Protein AF-A0A815M5F2-F1 (afdb_monomer_lite)

Foldseek 3Di:
DQPFDWDDDPPDTDGPDDPVVSVVSSVVVVVVVVCVVVVDQDADDDDDDDDPPDDDDDQDPDPSRDGD

Secondary structure (DSSP, 8-state):
-----EEEETTEEEESS-HHHHHHHHHHHHHHHHHHHTT------------TT-----SB-STT--B-

Radius of gyration: 16.68 Å; chains: 1; bounding box: 40×25×41 Å

Sequence (68 aa):
MLGFTFKQISNTKIPLEGIEIEAQRAIFYRKMGNLRSTGAHIFYHDETWSNASEEKRSIWFSDTGEGR

Organism: NCBI:txid392030

Structure (mmCIF, N/CA/C/O backbone):
data_AF-A0A815M5F2-F1
#
_entry.id   AF-A0A815M5F2-F1
#
loop_
_atom_site.group_PDB
_atom_site.id
_atom_site.type_symbol
_atom_site.label_atom_id
_atom_site.label_alt_id
_atom_site.label_comp_id
_atom_site.label_asym_id
_atom_site.label_entity_id
_atom_site.label_seq_id
_atom_site.pdbx_PDB_ins_code
_atom_site.Cartn_x
_atom_site.Cartn_y
_atom_site.Cartn_z
_atom_site.occupancy
_atom_site.B_iso_or_equiv
_atom_site.auth_seq_id
_atom_site.auth_comp_id
_atom_site.auth_asym_id
_atom_site.auth_atom_id
_atom_site.pdbx_PDB_model_num
ATOM 1 N N . MET A 1 1 ? -6.782 -6.283 12.274 1.00 40.31 1 MET A N 1
ATOM 2 C CA . MET A 1 1 ? -5.797 -5.378 12.904 1.00 40.31 1 MET A CA 1
ATOM 3 C C . MET A 1 1 ? -5.711 -4.143 12.020 1.00 40.31 1 MET A C 1
ATOM 5 O O . MET A 1 1 ? -5.480 -4.315 10.831 1.00 40.31 1 MET A O 1
ATOM 9 N N . LEU A 1 2 ? -6.016 -2.946 12.535 1.00 50.84 2 LEU A N 1
ATOM 10 C CA . LEU A 1 2 ? -5.758 -1.691 11.813 1.00 50.84 2 LEU A CA 1
ATOM 11 C C . LEU A 1 2 ? -4.248 -1.646 11.548 1.00 50.84 2 LEU A C 1
ATOM 13 O O . LEU A 1 2 ? -3.475 -1.849 12.483 1.00 50.84 2 LEU A O 1
ATOM 17 N N . GLY A 1 3 ? -3.854 -1.549 10.280 1.00 52.75 3 GLY A N 1
ATOM 18 C CA . GLY A 1 3 ? -2.484 -1.770 9.815 1.00 52.75 3 GLY A CA 1
ATOM 19 C C . GLY A 1 3 ? -1.549 -0.621 10.166 1.00 52.75 3 GLY A C 1
ATOM 20 O O . GLY A 1 3 ? -1.062 0.045 9.267 1.00 52.75 3 GLY A O 1
ATOM 21 N N . PHE A 1 4 ? -1.332 -0.394 11.458 1.00 63.19 4 PHE A N 1
ATOM 22 C CA . PHE A 1 4 ? -0.361 0.572 11.941 1.00 63.19 4 PHE A CA 1
ATOM 23 C C . PHE A 1 4 ? 1.046 0.075 11.636 1.00 63.19 4 PHE A C 1
ATOM 25 O O . PHE A 1 4 ? 1.433 -1.021 12.067 1.00 63.19 4 PHE A O 1
ATOM 32 N N . THR A 1 5 ? 1.819 0.895 10.930 1.00 67.44 5 THR A N 1
ATOM 33 C CA . THR A 1 5 ? 3.205 0.555 10.627 1.00 67.44 5 THR A CA 1
ATOM 34 C C . THR A 1 5 ? 4.102 1.137 11.712 1.00 67.44 5 THR A C 1
ATOM 36 O O . THR A 1 5 ? 4.206 2.350 11.889 1.00 67.44 5 THR A O 1
ATOM 39 N N . PHE A 1 6 ? 4.757 0.261 12.470 1.00 77.25 6 PHE A N 1
ATOM 40 C CA . PHE A 1 6 ? 5.673 0.660 13.534 1.00 77.25 6 PHE A CA 1
ATOM 41 C C . PHE A 1 6 ? 7.095 0.237 13.205 1.00 77.25 6 PHE A C 1
ATOM 43 O O . PHE A 1 6 ? 7.330 -0.883 12.750 1.00 77.25 6 PHE A O 1
ATOM 50 N N . LYS A 1 7 ? 8.056 1.092 13.548 1.00 81.25 7 LYS A N 1
ATOM 51 C CA . LYS A 1 7 ? 9.456 0.693 13.659 1.00 81.25 7 LYS A CA 1
ATOM 52 C C . LYS A 1 7 ? 9.766 0.408 15.117 1.00 81.25 7 LYS A C 1
ATOM 54 O O . LYS A 1 7 ? 9.597 1.269 15.981 1.00 81.25 7 LYS A O 1
ATOM 59 N N . GLN A 1 8 ? 10.211 -0.812 15.392 1.00 84.75 8 GLN A N 1
ATOM 60 C CA . GLN A 1 8 ? 10.721 -1.159 16.709 1.00 84.75 8 GLN A CA 1
ATOM 61 C C . GLN A 1 8 ? 12.151 -0.631 16.851 1.00 84.75 8 GLN A C 1
ATOM 63 O O . GLN A 1 8 ? 13.018 -0.942 16.035 1.00 84.75 8 GLN A O 1
ATOM 68 N N . ILE A 1 9 ? 12.385 0.174 17.884 1.00 86.38 9 ILE A N 1
ATOM 69 C CA . ILE A 1 9 ? 13.709 0.642 18.291 1.00 86.38 9 ILE A CA 1
ATOM 70 C C . ILE A 1 9 ? 13.920 0.180 19.732 1.00 86.38 9 ILE A C 1
ATOM 72 O O . ILE A 1 9 ? 13.280 0.683 20.658 1.00 86.38 9 ILE A O 1
ATOM 76 N N . SER A 1 10 ? 14.782 -0.823 19.911 1.00 87.81 10 SER A N 1
ATOM 77 C CA . SER A 1 10 ? 14.952 -1.555 21.173 1.00 87.81 10 SER A CA 1
ATOM 78 C C . SER A 1 10 ? 13.605 -2.059 21.727 1.00 87.81 10 SER A C 1
ATOM 80 O O . SER A 1 10 ? 12.994 -2.950 21.132 1.00 87.81 10 SER A O 1
ATOM 82 N N . ASN A 1 11 ? 13.113 -1.463 22.821 1.00 89.38 11 ASN A N 1
ATOM 8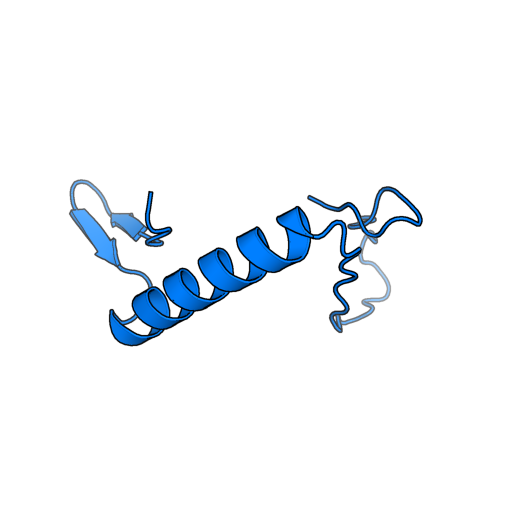3 C CA . ASN A 1 11 ? 11.851 -1.822 23.481 1.00 89.38 11 ASN A CA 1
ATOM 84 C C . ASN A 1 11 ? 10.698 -0.851 23.177 1.00 89.38 11 ASN A C 1
ATOM 86 O O . ASN A 1 11 ? 9.605 -1.010 23.718 1.00 89.38 11 ASN A O 1
ATOM 90 N N . THR A 1 12 ? 10.915 0.140 22.312 1.00 83.94 12 THR A N 1
ATOM 91 C CA . THR A 1 12 ? 9.911 1.150 21.966 1.00 83.94 12 THR A CA 1
ATOM 92 C C . THR A 1 12 ? 9.410 0.927 20.545 1.00 83.94 12 THR A C 1
ATOM 94 O O . THR A 1 12 ? 10.195 0.696 19.624 1.00 83.94 12 THR A O 1
ATOM 97 N N . LYS A 1 13 ? 8.092 1.015 20.347 1.00 83.19 13 LYS A N 1
ATOM 98 C CA . LYS A 1 13 ? 7.476 1.050 19.016 1.00 83.19 13 LYS A CA 1
ATOM 99 C C . LYS A 1 13 ? 7.195 2.494 18.647 1.00 83.19 13 LYS A C 1
ATOM 101 O O . LYS A 1 13 ? 6.437 3.164 19.341 1.00 83.19 13 LYS A O 1
ATOM 106 N N . ILE A 1 14 ? 7.811 2.956 17.569 1.00 80.62 14 ILE A N 1
ATOM 107 C CA . ILE A 1 14 ? 7.603 4.306 17.053 1.00 80.62 14 ILE A CA 1
ATOM 108 C C . ILE A 1 14 ? 6.682 4.201 15.835 1.00 80.62 14 ILE A C 1
ATOM 110 O O . ILE A 1 14 ? 6.985 3.406 14.936 1.00 80.62 14 ILE A O 1
ATOM 114 N N . PRO A 1 15 ? 5.556 4.937 15.799 1.00 79.44 15 PRO A N 1
ATOM 115 C CA . PRO A 1 15 ? 4.724 5.006 14.607 1.00 79.44 15 PRO A CA 1
ATOM 116 C C . PRO A 1 15 ? 5.539 5.626 13.472 1.00 79.44 15 PRO A C 1
ATOM 118 O O . PRO A 1 15 ? 6.227 6.626 13.670 1.00 79.44 15 PRO A O 1
ATOM 121 N N . LEU A 1 16 ? 5.508 4.998 12.300 1.00 80.44 16 LEU A N 1
ATOM 122 C CA . LEU A 1 16 ? 6.242 5.498 11.136 1.00 80.44 16 LEU A CA 1
ATOM 123 C C . LEU A 1 16 ? 5.539 6.671 10.454 1.00 80.44 16 LEU A C 1
ATOM 125 O O . LEU A 1 16 ? 6.157 7.374 9.660 1.00 80.44 16 LEU A O 1
ATOM 129 N N . GLU A 1 17 ? 4.267 6.885 10.771 1.00 81.94 17 GLU A N 1
ATOM 130 C CA . GLU A 1 17 ? 3.407 7.860 10.120 1.00 81.94 17 GLU A CA 1
ATOM 131 C C . GLU A 1 17 ? 2.511 8.568 11.136 1.00 81.94 17 GLU A C 1
ATOM 133 O O . GLU A 1 17 ? 2.289 8.084 12.251 1.00 81.94 17 GLU A O 1
ATOM 138 N N . GLY A 1 18 ? 1.992 9.730 10.740 1.00 82.56 18 GLY A N 1
ATOM 139 C CA . GLY A 1 18 ? 0.993 10.454 11.515 1.00 82.56 18 GLY A CA 1
ATOM 140 C C . GLY A 1 18 ? -0.317 9.672 11.628 1.00 82.56 18 GLY A C 1
ATOM 141 O O . GLY A 1 18 ? -0.683 8.883 10.751 1.00 82.56 18 GLY A O 1
ATOM 142 N N . ILE A 1 19 ? -1.050 9.906 12.718 1.00 83.19 19 ILE A N 1
ATOM 143 C CA . ILE A 1 19 ? -2.318 9.220 13.003 1.00 83.19 19 ILE A CA 1
ATOM 144 C C . ILE A 1 19 ? -3.367 9.460 11.907 1.00 83.19 19 ILE A C 1
ATOM 146 O O . ILE A 1 19 ? -4.203 8.601 11.632 1.00 83.19 19 ILE A O 1
ATOM 150 N N . GLU A 1 20 ? -3.300 10.615 11.253 1.00 85.50 20 GLU A N 1
ATOM 151 C CA . GLU A 1 20 ? -4.141 11.003 10.133 1.00 85.50 20 GLU A CA 1
ATOM 152 C C . GLU A 1 20 ? -3.910 10.128 8.895 1.00 85.50 20 GLU A C 1
ATOM 154 O O . GLU A 1 20 ? -4.883 9.708 8.266 1.00 85.50 20 GLU A O 1
ATOM 159 N N . ILE A 1 21 ? -2.656 9.785 8.580 1.00 84.88 21 ILE A N 1
ATOM 160 C CA . ILE A 1 21 ? -2.314 8.916 7.443 1.00 84.88 21 ILE A CA 1
ATOM 161 C C . ILE A 1 21 ? -2.821 7.497 7.718 1.00 84.88 21 ILE A C 1
ATOM 163 O O . ILE A 1 21 ? -3.472 6.882 6.869 1.00 84.88 21 ILE A O 1
ATOM 167 N N . GLU A 1 22 ? -2.623 7.011 8.942 1.00 81.06 22 GLU A N 1
ATOM 168 C CA . GLU A 1 22 ? -3.082 5.685 9.361 1.00 81.06 22 GLU A CA 1
ATOM 169 C C . GLU A 1 22 ? -4.615 5.565 9.340 1.00 81.06 22 GLU A C 1
ATOM 171 O O . GLU A 1 22 ? -5.171 4.560 8.882 1.00 81.06 22 GLU A O 1
ATOM 176 N N . ALA A 1 23 ? -5.327 6.615 9.758 1.00 84.62 23 ALA A N 1
ATOM 177 C CA . ALA A 1 23 ? -6.783 6.667 9.661 1.00 84.62 23 ALA A CA 1
ATOM 178 C C . ALA A 1 23 ? -7.261 6.593 8.199 1.00 84.62 23 ALA A C 1
ATOM 180 O O . ALA A 1 23 ? -8.209 5.860 7.893 1.00 84.62 23 ALA A O 1
ATOM 181 N N . GLN A 1 24 ? -6.592 7.293 7.276 1.00 85.62 24 GLN A N 1
ATOM 182 C CA . GLN A 1 24 ? -6.918 7.212 5.848 1.00 85.62 24 GLN A CA 1
ATOM 183 C C . GLN A 1 24 ? -6.635 5.822 5.271 1.00 85.62 24 GLN A C 1
ATOM 185 O O . GLN A 1 24 ? -7.464 5.284 4.531 1.00 85.62 24 GLN A O 1
ATOM 190 N N . ARG A 1 25 ? -5.527 5.186 5.663 1.00 82.94 25 ARG A N 1
ATOM 191 C CA . ARG A 1 25 ? -5.191 3.817 5.251 1.00 82.94 25 ARG A CA 1
ATOM 192 C C . ARG A 1 25 ? -6.243 2.805 5.710 1.00 82.94 25 ARG A C 1
ATOM 194 O O . ARG A 1 25 ? -6.660 1.944 4.935 1.00 82.94 25 ARG A O 1
ATOM 201 N N . ALA A 1 26 ? -6.737 2.934 6.939 1.00 84.50 26 ALA A N 1
ATOM 202 C CA . ALA A 1 26 ? -7.824 2.102 7.448 1.00 84.50 26 ALA A CA 1
ATOM 203 C C . ALA A 1 26 ? -9.112 2.236 6.617 1.00 84.50 26 ALA A C 1
ATOM 205 O O . ALA A 1 26 ? -9.755 1.236 6.278 1.00 84.50 26 ALA A O 1
ATOM 206 N N . ILE A 1 27 ? -9.478 3.471 6.257 1.00 88.19 27 ILE A N 1
ATOM 207 C CA . ILE A 1 27 ? -10.634 3.752 5.397 1.00 88.19 27 ILE A CA 1
ATOM 208 C C . ILE A 1 27 ? -10.429 3.137 4.010 1.00 88.19 27 ILE A C 1
ATOM 210 O O . ILE A 1 27 ? -11.356 2.515 3.481 1.00 88.19 27 ILE A O 1
ATOM 214 N N . PHE A 1 28 ? -9.233 3.287 3.438 1.00 87.56 28 PHE A N 1
ATOM 215 C CA . PHE A 1 28 ? -8.862 2.695 2.158 1.00 87.56 28 PHE A CA 1
ATOM 216 C C . PHE A 1 28 ? -9.028 1.172 2.184 1.00 87.56 28 PHE A C 1
ATOM 218 O O . PHE A 1 28 ? -9.793 0.639 1.382 1.00 87.56 28 PHE A O 1
ATOM 225 N N . TYR A 1 29 ? -8.427 0.467 3.148 1.00 83.81 29 TYR A N 1
ATOM 226 C CA . TYR A 1 29 ? -8.526 -0.995 3.216 1.00 83.81 29 TYR A CA 1
ATOM 227 C C . TYR A 1 29 ? -9.957 -1.498 3.378 1.00 83.81 29 TYR A C 1
ATOM 229 O O . TYR A 1 29 ? -10.328 -2.488 2.749 1.00 83.81 29 TYR A O 1
ATOM 237 N N . ARG A 1 30 ? -10.794 -0.800 4.154 1.00 87.56 30 ARG A N 1
ATOM 238 C CA . ARG A 1 30 ? -12.217 -1.143 4.259 1.00 87.56 30 ARG A CA 1
ATOM 239 C C . ARG A 1 30 ? -12.926 -1.034 2.904 1.00 87.56 30 ARG A C 1
ATOM 241 O O . ARG A 1 30 ? -13.673 -1.934 2.535 1.00 87.56 30 ARG A O 1
ATOM 248 N N . LYS A 1 31 ? -12.685 0.047 2.151 1.00 89.31 31 LYS A N 1
ATOM 249 C CA . LYS A 1 31 ? -13.263 0.232 0.806 1.00 89.31 31 LYS A CA 1
ATOM 250 C C . LYS A 1 31 ? -12.784 -0.850 -0.163 1.00 89.31 31 LYS A C 1
ATOM 252 O O . LYS A 1 31 ? -13.596 -1.411 -0.892 1.00 89.31 31 LYS A O 1
ATOM 257 N N . MET A 1 32 ? -11.495 -1.179 -0.120 1.00 85.12 32 MET A N 1
ATOM 258 C CA . MET A 1 32 ? -10.912 -2.235 -0.949 1.00 85.12 32 MET A CA 1
ATOM 259 C C . MET A 1 32 ? -11.486 -3.614 -0.620 1.00 85.12 32 MET A C 1
ATOM 261 O O . MET A 1 32 ? -11.780 -4.378 -1.534 1.00 85.12 32 MET A O 1
ATOM 265 N N . GLY A 1 33 ? -11.703 -3.918 0.663 1.00 85.88 33 GLY A N 1
ATOM 266 C CA . GLY A 1 33 ? -12.373 -5.147 1.091 1.00 85.88 33 GLY A CA 1
ATOM 267 C C . GLY A 1 33 ? -13.784 -5.264 0.513 1.00 85.88 33 GLY A C 1
ATOM 268 O O . GLY A 1 33 ? -14.131 -6.299 -0.051 1.00 85.88 33 GLY A O 1
ATOM 269 N N . ASN A 1 34 ? -14.561 -4.179 0.563 1.00 89.31 34 ASN A N 1
ATOM 270 C CA . ASN A 1 34 ? -15.903 -4.151 -0.018 1.00 89.31 34 ASN A CA 1
ATOM 271 C C . ASN A 1 34 ? -15.873 -4.357 -1.542 1.00 89.31 34 ASN A C 1
ATOM 273 O O . ASN A 1 34 ? -16.628 -5.177 -2.050 1.00 89.31 34 ASN A O 1
ATOM 277 N N . LEU A 1 35 ? -14.975 -3.683 -2.266 1.00 85.81 35 LEU A N 1
ATOM 278 C CA . LEU A 1 35 ? -14.826 -3.857 -3.720 1.00 85.81 35 LEU A CA 1
ATOM 279 C C . LEU A 1 35 ? -14.441 -5.294 -4.097 1.00 85.81 35 LEU A C 1
ATOM 281 O O 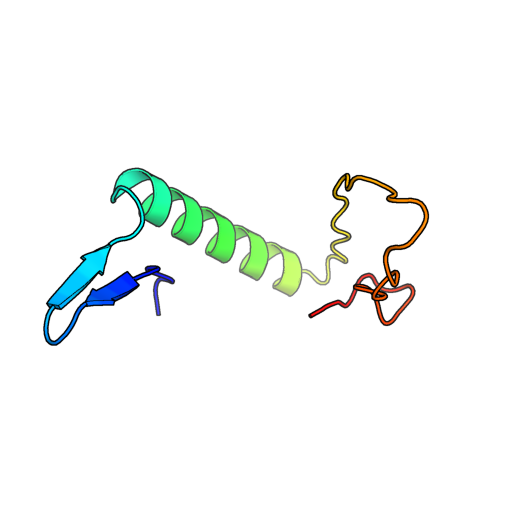. LEU A 1 35 ? -14.990 -5.869 -5.032 1.00 85.81 35 LEU A O 1
ATOM 285 N N . ARG A 1 36 ? -13.533 -5.916 -3.342 1.00 84.62 36 ARG A N 1
ATOM 286 C CA . ARG A 1 36 ? -13.170 -7.323 -3.564 1.00 84.62 36 ARG A CA 1
ATOM 287 C C . ARG A 1 36 ? -14.345 -8.261 -3.279 1.00 84.62 36 ARG A C 1
ATOM 289 O O . ARG A 1 36 ? -14.541 -9.221 -4.016 1.00 84.62 36 ARG A O 1
ATOM 296 N N . SER A 1 37 ? -15.172 -7.963 -2.272 1.00 86.56 37 SER A N 1
ATOM 297 C CA . SER A 1 37 ? -16.367 -8.768 -1.965 1.00 86.56 37 SER A CA 1
ATOM 298 C C . SER A 1 37 ? -17.447 -8.726 -3.052 1.00 86.56 37 SER A C 1
ATOM 300 O O . SER A 1 37 ? -18.246 -9.653 -3.135 1.00 86.56 37 SER A O 1
ATOM 302 N N . THR A 1 38 ? -17.456 -7.705 -3.919 1.00 90.69 38 THR A N 1
ATOM 303 C CA . THR A 1 38 ? -18.366 -7.644 -5.076 1.00 90.69 38 THR A CA 1
ATOM 304 C C . THR A 1 38 ? -17.834 -8.394 -6.300 1.00 90.69 38 THR A C 1
ATOM 306 O O . THR A 1 38 ? -18.455 -8.333 -7.356 1.00 90.69 38 THR A O 1
ATOM 309 N N . GLY A 1 39 ? -16.682 -9.067 -6.193 1.00 84.38 39 GLY A N 1
ATOM 310 C CA . GLY A 1 39 ? -16.040 -9.767 -7.308 1.00 84.38 39 GLY A CA 1
ATOM 311 C C . GLY A 1 39 ? -15.306 -8.845 -8.284 1.00 84.38 39 GLY A C 1
ATOM 312 O O . GLY A 1 39 ? -15.031 -9.247 -9.410 1.00 84.38 39 GLY A O 1
ATOM 313 N N . ALA A 1 40 ? -15.000 -7.603 -7.890 1.00 82.31 40 ALA A N 1
ATOM 314 C CA . ALA A 1 40 ? -14.242 -6.697 -8.747 1.00 82.31 40 ALA A CA 1
ATOM 315 C C . ALA A 1 40 ? -12.776 -7.149 -8.859 1.00 82.31 40 ALA A C 1
ATOM 317 O O . ALA A 1 40 ? -12.106 -7.363 -7.844 1.00 82.31 40 ALA A O 1
ATOM 318 N N . HIS A 1 41 ? -12.267 -7.228 -10.089 1.00 79.25 41 HIS A N 1
ATOM 319 C CA . HIS A 1 41 ? -10.842 -7.412 -10.364 1.00 79.25 41 HIS A CA 1
ATOM 320 C C . HIS A 1 41 ? -10.128 -6.062 -10.286 1.00 79.25 41 HIS A C 1
ATOM 322 O O . HIS A 1 41 ? -10.582 -5.078 -10.871 1.00 79.25 41 HIS A O 1
ATOM 328 N N . ILE A 1 42 ? -9.030 -6.005 -9.536 1.00 78.81 42 ILE A N 1
ATOM 329 C CA . ILE A 1 42 ? -8.305 -4.765 -9.253 1.00 78.81 42 ILE A CA 1
ATOM 330 C C . ILE A 1 42 ? -6.882 -4.925 -9.765 1.00 78.81 42 ILE A C 1
ATOM 332 O O . ILE A 1 42 ? -6.138 -5.758 -9.258 1.00 78.81 42 ILE A O 1
ATOM 336 N N . PHE A 1 43 ? -6.517 -4.092 -10.734 1.00 78.94 43 PHE A N 1
ATOM 337 C CA . PHE A 1 43 ? -5.176 -4.035 -11.303 1.00 78.94 43 PHE A CA 1
ATOM 338 C C . PHE A 1 43 ? -4.476 -2.789 -10.772 1.00 78.94 43 PHE A C 1
ATOM 340 O O . PHE A 1 43 ? -5.034 -1.691 -10.841 1.00 78.94 43 PHE A O 1
ATOM 3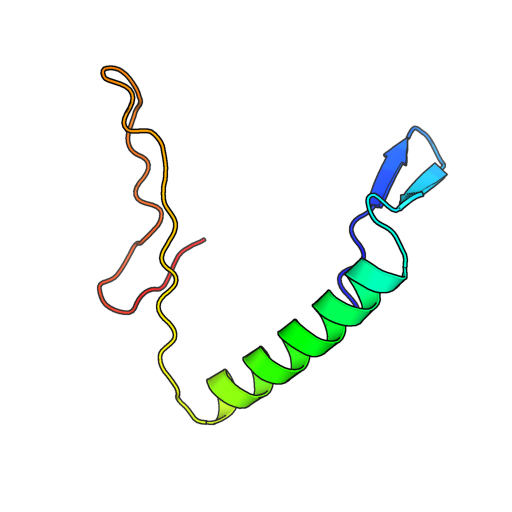47 N N . TYR A 1 44 ? -3.279 -2.959 -10.216 1.00 79.62 44 TYR A N 1
ATOM 348 C CA . TYR A 1 44 ? -2.469 -1.834 -9.762 1.00 79.62 44 TYR A CA 1
ATOM 349 C C . TYR A 1 44 ? -1.392 -1.546 -10.801 1.00 79.62 44 TYR A C 1
ATOM 351 O O . TYR A 1 44 ? -0.750 -2.457 -11.320 1.00 79.62 44 TYR A O 1
ATOM 359 N N . HIS A 1 45 ? -1.203 -0.265 -11.084 1.00 77.75 45 HIS A N 1
ATOM 360 C CA . HIS A 1 45 ? -0.147 0.233 -11.949 1.00 77.75 45 HIS A CA 1
ATOM 361 C C . HIS A 1 45 ? 0.732 1.164 -11.126 1.00 77.75 45 HIS A C 1
ATOM 363 O O . HIS A 1 45 ? 0.222 1.900 -10.281 1.00 77.75 45 HIS A O 1
ATOM 369 N N . ASP A 1 46 ? 2.032 1.091 -11.366 1.00 77.44 46 ASP A N 1
ATOM 370 C CA . ASP A 1 46 ? 3.025 1.950 -10.739 1.00 77.44 46 ASP A CA 1
ATOM 371 C C . ASP A 1 46 ? 4.173 2.163 -11.725 1.00 77.44 46 ASP A C 1
ATOM 373 O O . ASP A 1 46 ? 4.486 1.277 -12.535 1.00 77.44 46 ASP A O 1
ATOM 377 N N . GLU A 1 47 ? 4.789 3.335 -11.678 1.00 75.56 47 GLU A N 1
ATOM 378 C CA . GLU A 1 47 ? 5.956 3.654 -12.481 1.00 75.56 47 GLU A CA 1
ATOM 379 C C . GLU A 1 47 ? 7.237 3.366 -11.694 1.00 75.56 47 GLU A C 1
ATOM 381 O O . GLU A 1 47 ? 7.419 3.803 -10.561 1.00 75.56 47 GLU A O 1
ATOM 386 N N . THR A 1 48 ? 8.186 2.674 -12.323 1.00 71.44 48 THR A N 1
ATOM 387 C CA . THR A 1 48 ? 9.532 2.499 -11.767 1.00 71.44 48 THR A CA 1
ATOM 388 C C . THR A 1 48 ? 10.600 2.823 -12.803 1.00 71.44 48 THR A C 1
ATOM 390 O O . THR A 1 48 ? 10.378 2.723 -14.015 1.00 71.44 48 THR A O 1
ATOM 393 N N . TRP A 1 49 ? 11.778 3.221 -12.328 1.00 73.88 49 TRP A N 1
ATOM 394 C CA . TRP A 1 49 ? 12.934 3.470 -13.180 1.00 73.88 49 TRP A CA 1
ATOM 395 C C . TRP A 1 49 ? 13.418 2.159 -13.802 1.00 73.88 49 TRP A C 1
ATOM 397 O O . TRP A 1 49 ? 13.630 1.165 -13.114 1.00 73.88 49 TRP A O 1
ATOM 407 N N . SER A 1 50 ? 13.632 2.154 -15.118 1.00 70.75 50 SER A N 1
ATOM 408 C CA . SER A 1 50 ? 14.208 0.999 -15.813 1.00 70.75 50 SER A CA 1
ATOM 409 C C . SER A 1 50 ? 15.727 1.143 -15.874 1.00 70.75 50 SER A C 1
ATOM 411 O O . SER A 1 50 ? 16.269 1.614 -16.874 1.00 70.75 50 SER A O 1
ATOM 413 N N . ASN A 1 51 ? 16.421 0.735 -14.812 1.00 77.62 51 ASN A N 1
ATOM 414 C CA . ASN A 1 51 ? 17.883 0.743 -14.782 1.00 77.62 51 ASN A CA 1
ATOM 415 C C . ASN A 1 51 ? 18.459 -0.343 -15.711 1.00 77.62 51 ASN A C 1
ATOM 417 O O . ASN A 1 51 ? 17.962 -1.468 -15.754 1.00 77.62 51 ASN A O 1
ATOM 421 N N . ALA A 1 52 ? 19.527 -0.019 -16.449 1.00 68.81 52 ALA A N 1
ATOM 422 C CA . ALA A 1 52 ? 20.081 -0.878 -17.507 1.00 68.81 52 ALA A CA 1
ATOM 423 C C . ALA A 1 52 ? 20.641 -2.233 -17.018 1.00 68.81 52 ALA A C 1
ATOM 425 O O . ALA A 1 52 ? 20.761 -3.161 -17.813 1.00 68.81 52 ALA A O 1
ATOM 426 N N . SER A 1 53 ? 20.955 -2.352 -15.725 1.00 76.50 53 SER A N 1
ATOM 427 C CA . SER A 1 53 ? 21.583 -3.540 -15.122 1.00 76.50 53 SER A CA 1
ATOM 428 C C . SER A 1 53 ? 20.778 -4.123 -13.957 1.00 76.50 53 SER A C 1
ATOM 430 O O . SER A 1 53 ? 21.306 -4.916 -13.182 1.00 76.50 53 SER A O 1
ATOM 432 N N . GLU A 1 54 ? 19.528 -3.695 -13.781 1.00 69.12 54 GLU A N 1
ATOM 433 C CA . GLU A 1 54 ? 18.686 -4.168 -12.687 1.00 69.12 54 GLU A CA 1
ATOM 434 C C . GLU A 1 54 ? 17.928 -5.432 -13.092 1.00 69.12 54 GLU A C 1
ATOM 436 O O . GLU A 1 54 ? 17.293 -5.499 -14.148 1.00 69.12 54 GLU A O 1
ATOM 441 N N . GLU A 1 55 ? 17.994 -6.452 -12.236 1.00 62.81 55 GLU A N 1
ATOM 442 C CA . GLU A 1 55 ? 17.205 -7.664 -12.397 1.00 62.81 55 GLU A CA 1
ATOM 443 C C . GLU A 1 55 ? 15.725 -7.316 -12.206 1.00 62.81 55 GLU A C 1
ATOM 445 O O . GLU A 1 55 ? 15.264 -7.038 -11.095 1.00 62.81 55 GLU A O 1
ATOM 450 N N . LYS A 1 56 ? 14.966 -7.322 -13.306 1.00 62.50 56 LYS A N 1
ATOM 451 C CA . LYS A 1 56 ? 13.525 -7.074 -13.269 1.00 62.50 56 LYS A CA 1
ATOM 452 C C . LYS A 1 56 ? 12.837 -8.228 -12.548 1.00 62.50 56 LYS A C 1
ATOM 454 O O . LYS A 1 56 ? 12.555 -9.268 -13.140 1.00 62.50 56 LYS A O 1
ATOM 459 N N . ARG A 1 57 ? 12.535 -8.042 -11.264 1.00 57.06 57 ARG A N 1
ATOM 460 C CA . ARG A 1 57 ? 11.652 -8.955 -10.537 1.00 57.06 57 ARG A CA 1
ATOM 461 C C . ARG A 1 57 ? 10.244 -8.787 -11.090 1.00 57.06 57 ARG A C 1
ATOM 463 O O . ARG A 1 57 ? 9.688 -7.693 -11.041 1.00 57.06 57 ARG A O 1
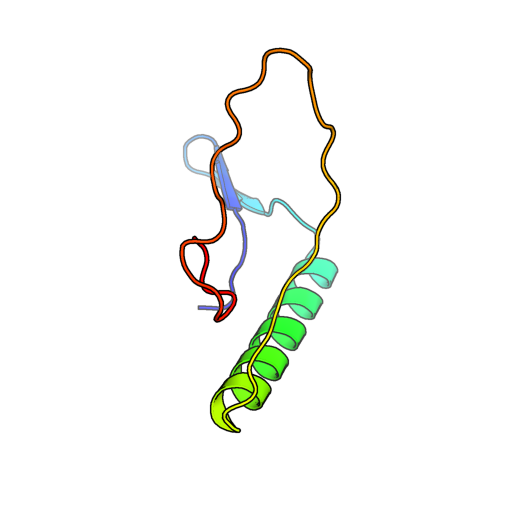ATOM 470 N N . SER A 1 58 ? 9.673 -9.863 -11.624 1.00 57.16 58 SER A N 1
ATOM 471 C CA . SER A 1 58 ? 8.245 -9.875 -11.941 1.00 57.16 58 SER A CA 1
ATOM 472 C C . SER A 1 58 ? 7.472 -9.735 -10.633 1.00 57.16 58 SER A C 1
ATOM 474 O O . SER A 1 58 ? 7.574 -10.585 -9.752 1.00 57.16 58 SER A O 1
ATOM 476 N N . ILE A 1 59 ? 6.769 -8.614 -10.488 1.00 53.94 59 ILE A N 1
ATOM 477 C CA . ILE A 1 59 ? 5.903 -8.326 -9.334 1.00 53.94 59 ILE A CA 1
ATOM 478 C C . ILE A 1 59 ? 4.558 -9.060 -9.497 1.00 53.94 59 ILE A C 1
ATOM 480 O O . ILE A 1 59 ? 3.902 -9.405 -8.516 1.00 53.94 59 ILE A O 1
ATOM 484 N N . TRP A 1 60 ? 4.196 -9.348 -10.750 1.00 51.56 60 TRP A N 1
ATOM 485 C CA . TRP A 1 60 ? 2.958 -9.990 -11.176 1.00 51.56 60 TRP A CA 1
ATOM 486 C C . TRP A 1 60 ? 3.233 -11.436 -11.578 1.00 51.56 60 TRP A C 1
ATOM 488 O O . TRP A 1 60 ? 4.143 -11.693 -12.368 1.00 51.56 60 TRP A O 1
ATOM 498 N N . PHE A 1 61 ? 2.448 -12.373 -11.046 1.00 53.47 61 PHE A N 1
ATOM 499 C CA . PHE A 1 61 ? 2.562 -13.799 -11.382 1.00 53.47 61 PHE A CA 1
ATOM 500 C C . PHE A 1 61 ? 1.417 -14.287 -12.279 1.00 53.47 61 PHE A C 1
ATOM 502 O O . PHE A 1 61 ? 1.403 -15.455 -12.665 1.00 53.47 61 PHE A O 1
ATOM 509 N N . SER A 1 62 ? 0.460 -13.415 -12.615 1.00 51.09 62 SER A N 1
ATOM 510 C CA . SER A 1 62 ? -0.685 -13.753 -13.458 1.00 51.09 62 SER A CA 1
ATOM 511 C C . SER A 1 62 ? -1.251 -12.549 -14.216 1.00 51.09 62 SER A C 1
ATOM 513 O O . SER A 1 62 ? -1.158 -11.400 -13.775 1.00 51.09 62 SER A O 1
ATOM 515 N N . ASP A 1 63 ? -1.959 -12.849 -15.305 1.00 54.50 63 ASP A N 1
ATOM 516 C CA . ASP A 1 63 ? -2.745 -11.889 -16.094 1.00 54.50 63 ASP A CA 1
ATOM 517 C C . ASP A 1 63 ? -3.983 -11.363 -15.336 1.00 54.50 63 ASP A C 1
ATOM 519 O O . ASP A 1 63 ? -4.708 -10.500 -15.825 1.00 54.50 63 ASP A O 1
ATOM 523 N N . THR A 1 64 ? -4.243 -11.878 -14.128 1.00 54.28 64 THR A N 1
ATOM 524 C CA . THR A 1 64 ? -5.340 -11.450 -13.247 1.00 54.28 64 THR A CA 1
ATOM 525 C C . THR A 1 64 ? -4.930 -10.351 -12.264 1.00 54.28 64 THR A C 1
ATOM 527 O O . THR A 1 64 ? -5.759 -9.920 -11.463 1.00 54.28 64 THR A O 1
ATOM 530 N N . GLY A 1 65 ? -3.681 -9.869 -12.332 1.00 47.38 65 GLY A N 1
ATOM 531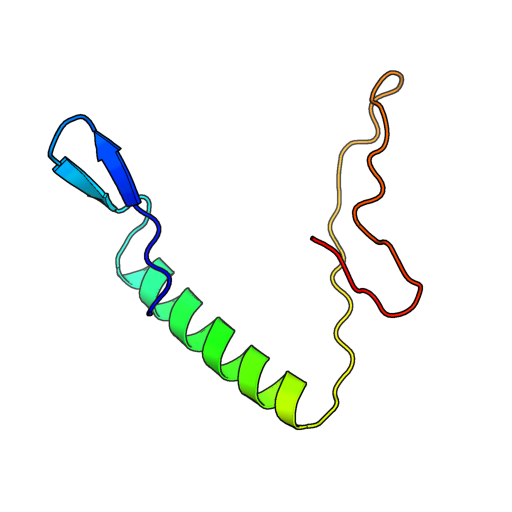 C CA . GLY A 1 65 ? -3.194 -8.781 -11.480 1.00 47.38 65 GLY A CA 1
ATOM 532 C C . GLY A 1 65 ? -2.890 -9.215 -10.046 1.00 47.38 65 GLY A C 1
ATOM 533 O O . GLY A 1 65 ? -2.892 -8.387 -9.137 1.00 47.38 65 GLY A O 1
ATOM 534 N N . GLU A 1 66 ? -2.641 -10.506 -9.819 1.00 45.56 66 GLU A N 1
ATOM 535 C CA . GLU A 1 66 ? -2.215 -11.008 -8.514 1.00 45.56 66 GLU A CA 1
ATOM 536 C C . GLU A 1 66 ? -0.686 -10.896 -8.382 1.00 45.56 66 GLU A C 1
ATOM 538 O O . GLU A 1 66 ? 0.086 -11.368 -9.224 1.00 45.56 66 GLU A O 1
ATOM 543 N N . GLY A 1 67 ? -0.251 -10.225 -7.315 1.00 45.56 67 GLY A N 1
ATOM 544 C CA . GLY A 1 67 ? 1.147 -9.935 -6.999 1.00 45.56 67 GLY A CA 1
ATOM 545 C C . GLY A 1 67 ? 1.378 -9.915 -5.487 1.00 45.56 67 GLY A C 1
ATOM 546 O O . GLY A 1 67 ? 0.419 -9.903 -4.710 1.00 45.56 67 GLY A O 1
ATOM 547 N N . ARG A 1 68 ? 2.649 -9.981 -5.079 1.00 45.56 68 ARG A N 1
ATOM 548 C CA . ARG A 1 68 ? 3.073 -10.104 -3.674 1.00 45.56 68 ARG A CA 1
ATOM 549 C C . ARG A 1 68 ? 3.018 -8.783 -2.913 1.00 45.56 68 ARG A C 1
ATOM 551 O O . ARG A 1 68 ? 3.413 -7.758 -3.505 1.00 45.56 68 ARG A O 1
#

pLDDT: mean 74.04, std 14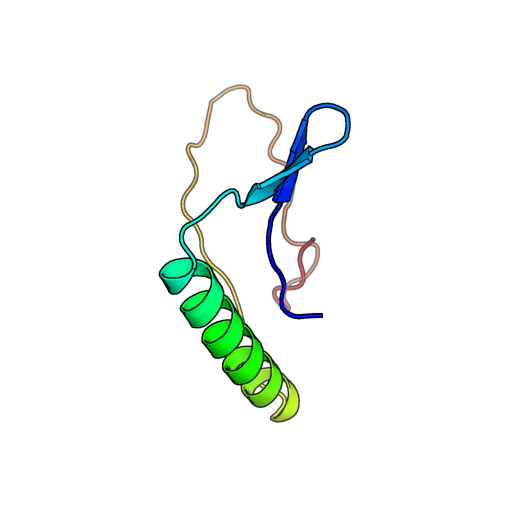.02, range [40.31, 90.69]